Protein AF-A0A6A9SLU9-F1 (afdb_monomer_lite)

Secondary structure (DSSP, 8-state):
-----TT--B-HHHHHHHHHHHHHHHHHHHT--SPPPHHHHHHHHHHHHHHHHHTBHHHHTSTTHHHHHHHHHHHHHHHHHHHTTT-HHHHHHHHHHHHHHHHHHHHHHHT--TT----

pLDDT: mean 90.9, std 12.12, range [38.44, 98.25]

Sequence (119 aa):
MSLSTPFGRVSVYRVAVLVAFLAAVAVAVFFSDEPLAPTFIAMSVLVAVYLFASALDRVREHPLFNVANAAWLTVVFALWYLSTDESVFVLAFVVLAAVGTLVEAYNYRNDTSYLRINF

Foldseek 3Di:
DDPPDPQAAFAPVLVVVLVVLVVVVVVVVVPDPDDDDPLNVVLSVLVSVLSVQVRGVNLVPDLCNQLVVLVSQLVNLVSVCVVPVNDPVSVVSNVVSVVSNVVSVVCSVPVHDPPDDDD

Structure (mmCIF, N/CA/C/O backbone):
data_AF-A0A6A9SLU9-F1
#
_entry.id   AF-A0A6A9SLU9-F1
#
loop_
_atom_site.group_PDB
_atom_site.id
_atom_site.type_symbol
_atom_site.label_atom_id
_atom_site.label_alt_id
_atom_site.label_comp_id
_atom_site.label_asym_id
_atom_site.label_entity_id
_atom_site.label_seq_id
_atom_site.pdbx_PDB_ins_code
_atom_site.Cartn_x
_atom_site.Cartn_y
_atom_site.Cartn_z
_atom_site.occupancy
_atom_site.B_iso_or_equiv
_atom_site.auth_seq_id
_atom_site.auth_comp_id
_atom_site.auth_asym_id
_atom_site.auth_atom_id
_atom_site.pdbx_PDB_model_num
ATOM 1 N N . MET A 1 1 ? -21.461 -26.467 3.847 1.00 38.44 1 MET A N 1
ATOM 2 C CA . MET A 1 1 ? -20.571 -26.685 5.008 1.00 38.44 1 MET A CA 1
ATOM 3 C C . MET A 1 1 ? -19.489 -25.619 4.979 1.00 38.44 1 MET A C 1
ATOM 5 O O . MET A 1 1 ? -18.711 -25.585 4.039 1.00 38.44 1 MET A O 1
ATOM 9 N N . SER A 1 2 ? -19.514 -24.689 5.933 1.00 40.28 2 SER A N 1
ATOM 10 C CA . SER A 1 2 ? -18.517 -23.621 6.065 1.00 40.28 2 SER A CA 1
ATOM 11 C C . SER A 1 2 ? -17.291 -24.197 6.768 1.00 40.28 2 SER A C 1
ATOM 13 O O . SER A 1 2 ? -17.362 -24.458 7.965 1.00 40.28 2 SER A O 1
ATOM 15 N N . LEU A 1 3 ? -16.193 -24.419 6.045 1.00 41.38 3 LEU A N 1
ATOM 16 C CA . LEU A 1 3 ? -14.905 -24.754 6.653 1.00 41.38 3 LEU A CA 1
ATOM 17 C C . LEU A 1 3 ? -14.468 -23.575 7.531 1.00 41.38 3 LEU A C 1
ATOM 19 O O . LEU A 1 3 ? -14.098 -22.519 7.027 1.00 41.38 3 LEU A O 1
ATOM 23 N N . SER A 1 4 ? -14.552 -23.737 8.850 1.00 45.94 4 SER A N 1
ATOM 24 C CA . SER A 1 4 ? -13.977 -22.809 9.820 1.00 45.94 4 SER A CA 1
ATOM 25 C C . SER A 1 4 ? -12.459 -22.970 9.800 1.00 45.94 4 SER A C 1
ATOM 27 O O . SER A 1 4 ? -11.885 -23.718 10.588 1.00 45.94 4 SER A O 1
ATOM 29 N N . THR A 1 5 ? -11.802 -22.321 8.844 1.00 57.47 5 THR A N 1
ATOM 30 C CA . THR A 1 5 ? -10.345 -22.208 8.828 1.00 57.47 5 THR A CA 1
ATOM 31 C C . THR A 1 5 ? -9.884 -21.200 9.886 1.00 57.47 5 THR A C 1
ATOM 33 O O . THR A 1 5 ? -10.587 -20.217 10.131 1.00 57.47 5 THR A O 1
ATOM 36 N N . PRO A 1 6 ? -8.684 -21.359 10.476 1.00 64.06 6 PRO A N 1
ATOM 37 C CA . PRO A 1 6 ? -8.130 -20.433 11.479 1.00 64.06 6 PRO A CA 1
ATOM 38 C C . PRO A 1 6 ? -7.958 -18.977 10.989 1.00 64.06 6 PRO A C 1
ATOM 40 O O . PRO A 1 6 ? -7.639 -18.088 11.781 1.00 64.06 6 PRO A O 1
ATOM 43 N N . PHE A 1 7 ? -8.184 -18.720 9.699 1.00 59.03 7 PHE A N 1
ATOM 44 C CA . PHE A 1 7 ? -8.070 -17.419 9.037 1.00 59.03 7 PHE A CA 1
ATOM 45 C C . PHE A 1 7 ? -9.411 -16.696 8.797 1.00 59.03 7 PHE A C 1
ATOM 47 O O . PHE A 1 7 ? -9.411 -15.601 8.240 1.00 59.03 7 PHE A O 1
ATOM 54 N N . GLY A 1 8 ? -10.541 -17.262 9.238 1.00 70.31 8 GLY A N 1
ATOM 55 C CA . GLY A 1 8 ? -11.870 -16.704 8.956 1.00 70.31 8 GLY A CA 1
ATOM 56 C C . GLY A 1 8 ? -12.344 -17.000 7.528 1.00 70.31 8 GLY A C 1
ATOM 57 O O . GLY A 1 8 ? -11.818 -17.901 6.871 1.00 70.31 8 GLY A O 1
ATOM 58 N N . ARG A 1 9 ? -13.371 -16.275 7.061 1.00 83.56 9 ARG A N 1
ATOM 59 C CA . ARG A 1 9 ? -13.831 -16.341 5.664 1.00 83.56 9 ARG A CA 1
ATOM 60 C C . ARG A 1 9 ? -12.847 -15.592 4.756 1.00 83.56 9 ARG A C 1
ATOM 62 O O . ARG A 1 9 ? -12.118 -14.707 5.197 1.00 83.56 9 ARG A O 1
ATOM 69 N N . VAL A 1 10 ? -12.814 -15.990 3.486 1.00 88.31 10 VAL A N 1
ATOM 70 C CA . VAL A 1 10 ? -11.962 -15.383 2.456 1.00 88.31 10 VAL A CA 1
ATOM 71 C C . VAL A 1 10 ? -12.835 -14.598 1.485 1.00 88.31 10 VAL A C 1
ATOM 73 O O . VAL A 1 10 ? -13.821 -15.119 0.959 1.00 88.31 10 VAL A O 1
ATOM 76 N N . SER A 1 11 ? -12.467 -13.349 1.216 1.00 91.06 11 SER A N 1
ATOM 77 C CA . SER A 1 11 ? -13.165 -12.508 0.246 1.00 91.06 11 SER A CA 1
ATOM 78 C C . SER A 1 11 ? -12.798 -12.906 -1.186 1.00 91.06 11 SER A C 1
ATOM 80 O O . SER A 1 11 ? -11.720 -12.570 -1.677 1.00 91.06 11 SER A O 1
ATOM 82 N N . VAL A 1 12 ? -13.723 -13.575 -1.883 1.00 92.12 12 VAL A N 1
ATOM 83 C CA . VAL A 1 12 ? -13.552 -13.999 -3.289 1.00 92.12 12 VAL A CA 1
ATOM 84 C C . VAL A 1 12 ? -13.197 -12.818 -4.198 1.00 92.12 12 VAL A C 1
ATOM 86 O O . VAL A 1 12 ? -12.314 -12.936 -5.041 1.00 92.12 12 VAL A O 1
ATOM 89 N N . TYR A 1 13 ? -13.824 -11.658 -3.983 1.00 93.31 13 TYR A N 1
ATOM 90 C CA . TYR A 1 13 ? -13.526 -10.437 -4.734 1.00 93.31 13 TYR A CA 1
ATOM 91 C C . TYR A 1 13 ? -12.057 -10.009 -4.589 1.00 93.31 13 TYR A C 1
ATOM 93 O O . TYR A 1 13 ? -11.389 -9.746 -5.584 1.00 93.31 13 TYR A O 1
ATOM 101 N N . ARG A 1 14 ? -11.516 -9.991 -3.364 1.00 92.56 14 ARG A N 1
ATOM 102 C CA . ARG A 1 14 ? -10.116 -9.596 -3.126 1.00 92.56 14 ARG A CA 1
ATOM 103 C C . ARG A 1 14 ? -9.126 -10.614 -3.678 1.00 92.56 14 ARG A C 1
ATOM 105 O O . ARG A 1 14 ? -8.090 -10.218 -4.200 1.00 92.56 14 ARG A O 1
ATOM 112 N N . VAL A 1 15 ? -9.465 -11.903 -3.624 1.00 95.00 15 VAL A N 1
ATOM 113 C CA . VAL A 1 15 ? -8.678 -12.951 -4.289 1.00 95.00 15 VAL A CA 1
ATOM 114 C C . VAL A 1 15 ? -8.671 -12.740 -5.803 1.00 95.00 15 VAL A C 1
ATOM 116 O O . VAL A 1 15 ? -7.610 -12.820 -6.412 1.00 95.00 15 VAL A O 1
ATOM 119 N N . ALA A 1 16 ? -9.811 -12.409 -6.413 1.00 96.62 16 ALA A N 1
ATOM 120 C CA . ALA A 1 16 ? -9.871 -12.108 -7.841 1.00 96.62 16 ALA A CA 1
ATOM 121 C C . ALA A 1 16 ? -9.001 -10.891 -8.208 1.00 96.62 16 ALA A C 1
ATOM 123 O O . ALA A 1 16 ? -8.258 -10.952 -9.185 1.00 96.62 16 ALA A O 1
ATOM 124 N N . VAL A 1 17 ? -9.021 -9.826 -7.395 1.00 97.38 17 VAL A N 1
ATOM 125 C CA . VAL A 1 17 ? -8.145 -8.652 -7.576 1.00 97.38 17 VAL A CA 1
ATOM 126 C C . VAL A 1 17 ? -6.667 -9.029 -7.443 1.00 97.38 17 VAL A C 1
ATOM 128 O O . VAL A 1 17 ? -5.863 -8.602 -8.266 1.00 97.38 17 VAL A O 1
ATOM 131 N N . LEU A 1 18 ? -6.300 -9.859 -6.460 1.00 97.25 18 LEU A N 1
ATOM 132 C CA . LEU A 1 18 ? -4.936 -10.377 -6.319 1.00 97.25 18 LEU A CA 1
ATOM 133 C C . LEU A 1 18 ? -4.500 -11.155 -7.565 1.00 97.25 18 LEU A C 1
ATOM 135 O O . LEU A 1 18 ? -3.422 -10.903 -8.091 1.00 97.25 18 LEU A O 1
ATOM 139 N N . VAL A 1 19 ? -5.326 -12.084 -8.046 1.00 98.06 19 VAL A N 1
ATOM 140 C CA . VAL A 1 19 ? -5.009 -12.894 -9.231 1.00 98.06 19 VAL A CA 1
ATOM 141 C C . VAL A 1 19 ? -4.861 -12.010 -10.469 1.00 98.06 19 VAL A C 1
ATOM 143 O O . VAL A 1 19 ? -3.900 -12.175 -11.216 1.00 98.06 19 VAL A O 1
ATOM 146 N N . ALA A 1 20 ? -5.758 -11.041 -10.664 1.00 98.25 20 ALA A N 1
ATOM 147 C CA . ALA A 1 20 ? -5.671 -10.086 -11.765 1.00 98.25 20 ALA A CA 1
ATOM 148 C C . ALA A 1 20 ? -4.394 -9.234 -11.685 1.00 98.25 20 ALA A C 1
ATOM 150 O O . ALA A 1 20 ? -3.709 -9.055 -12.689 1.00 98.25 20 ALA A O 1
ATOM 151 N N . PHE A 1 21 ? -4.040 -8.760 -10.488 1.00 97.81 21 PHE A N 1
ATOM 152 C CA . PHE A 1 21 ? -2.801 -8.026 -10.253 1.00 97.81 21 PHE A CA 1
ATOM 153 C C . PHE A 1 21 ? -1.563 -8.874 -10.581 1.00 97.81 21 PHE A C 1
ATOM 155 O O . PHE A 1 21 ? -0.698 -8.431 -11.333 1.00 97.81 21 PHE A O 1
ATOM 162 N N . LEU A 1 22 ? -1.492 -10.112 -10.080 1.00 98.25 22 LEU A N 1
ATOM 163 C CA . LEU A 1 22 ? -0.382 -11.027 -10.363 1.00 98.25 22 LEU A CA 1
ATOM 164 C C . LEU A 1 22 ? -0.275 -11.357 -11.855 1.00 98.25 22 LEU A C 1
ATOM 166 O O . LEU A 1 22 ? 0.832 -11.422 -12.382 1.00 98.25 22 LEU A O 1
ATOM 170 N N . ALA A 1 23 ? -1.406 -11.521 -12.546 1.00 98.19 23 ALA A N 1
ATOM 171 C CA . ALA A 1 23 ? -1.424 -11.727 -13.989 1.00 98.19 23 ALA A CA 1
ATOM 172 C C . ALA A 1 23 ? -0.878 -10.501 -14.737 1.00 98.19 23 ALA A C 1
ATOM 174 O O . ALA A 1 23 ? -0.063 -10.659 -15.639 1.00 98.19 23 ALA A O 1
ATOM 175 N N . ALA A 1 24 ? -1.260 -9.286 -14.333 1.00 97.69 24 ALA A N 1
ATOM 176 C CA . ALA A 1 24 ? -0.742 -8.055 -14.925 1.00 97.69 24 ALA A CA 1
ATOM 177 C C . ALA A 1 24 ? 0.773 -7.903 -14.714 1.00 97.69 24 ALA A C 1
ATOM 179 O O . ALA A 1 24 ? 1.486 -7.569 -15.658 1.00 97.69 24 ALA A O 1
ATOM 180 N N . VAL A 1 25 ? 1.280 -8.208 -13.513 1.00 96.69 25 VAL A N 1
ATOM 181 C CA . VAL A 1 25 ? 2.727 -8.223 -13.238 1.00 96.69 25 VAL A CA 1
ATOM 182 C C . VAL A 1 25 ? 3.427 -9.278 -14.096 1.00 96.69 25 VAL A C 1
ATOM 184 O O . VAL A 1 25 ? 4.438 -8.973 -14.716 1.00 96.69 25 VAL A O 1
ATOM 187 N N . ALA A 1 26 ? 2.885 -10.495 -14.189 1.00 96.56 26 ALA A N 1
ATOM 188 C CA . ALA A 1 26 ? 3.464 -11.556 -15.013 1.00 96.56 26 ALA A CA 1
ATOM 189 C C . ALA A 1 26 ? 3.520 -11.171 -16.499 1.00 96.56 26 ALA A C 1
ATOM 191 O O . ALA A 1 26 ? 4.537 -11.402 -17.145 1.00 96.56 26 ALA A O 1
ATOM 192 N N . VAL A 1 27 ? 2.465 -10.541 -17.023 1.00 96.94 27 VAL A N 1
ATOM 193 C CA . VAL A 1 27 ? 2.429 -9.994 -18.387 1.00 96.94 27 VAL A CA 1
ATOM 194 C C . VAL A 1 27 ? 3.494 -8.910 -18.556 1.00 96.94 27 VAL A C 1
ATOM 196 O O . VAL A 1 27 ? 4.284 -8.991 -19.490 1.00 96.94 27 VAL A O 1
ATOM 199 N N . ALA A 1 28 ? 3.570 -7.938 -17.644 1.00 93.19 28 ALA A N 1
ATOM 200 C CA . ALA A 1 28 ? 4.568 -6.871 -17.712 1.00 93.19 28 ALA A CA 1
ATOM 201 C C . ALA A 1 28 ? 6.003 -7.421 -17.712 1.00 93.19 28 ALA A C 1
ATOM 203 O O . ALA A 1 28 ? 6.826 -6.973 -18.498 1.00 93.19 28 ALA A O 1
ATOM 204 N N . VAL A 1 29 ? 6.287 -8.429 -16.880 1.00 94.38 29 VAL A N 1
ATOM 205 C CA . VAL A 1 29 ? 7.595 -9.099 -16.832 1.00 94.38 29 VAL A CA 1
ATOM 206 C C . VAL A 1 29 ? 7.866 -9.901 -18.105 1.00 94.38 29 VAL A C 1
ATOM 208 O O . VAL A 1 29 ? 8.972 -9.844 -18.628 1.00 94.38 29 VAL A O 1
ATOM 211 N N . PHE A 1 30 ? 6.878 -10.639 -18.618 1.00 96.12 30 PHE A N 1
ATOM 212 C CA . PHE A 1 30 ? 7.038 -11.483 -19.805 1.00 96.12 30 PHE A CA 1
ATOM 213 C C . PHE A 1 30 ? 7.338 -10.678 -21.075 1.00 96.12 30 PHE A C 1
ATOM 215 O O . PHE A 1 30 ? 8.080 -11.148 -21.931 1.00 96.12 30 PHE A O 1
ATOM 222 N N . PHE A 1 31 ? 6.766 -9.478 -21.193 1.00 95.06 31 PHE A N 1
ATOM 223 C CA . PHE A 1 31 ? 6.978 -8.579 -22.331 1.00 95.06 31 PHE A CA 1
ATOM 224 C C . PHE A 1 31 ? 8.077 -7.528 -22.095 1.00 95.06 31 PHE A C 1
ATOM 226 O O . PHE A 1 31 ? 8.249 -6.647 -22.934 1.00 95.06 31 PHE A O 1
ATOM 233 N N . SER A 1 32 ? 8.798 -7.583 -20.971 1.00 91.94 32 SER A N 1
ATOM 234 C CA . SER A 1 32 ? 9.902 -6.661 -20.690 1.00 91.94 32 SER A CA 1
ATOM 235 C C . SER A 1 32 ? 11.217 -7.226 -21.212 1.00 91.94 32 SER A C 1
ATOM 237 O O . SER A 1 32 ? 11.694 -8.246 -20.717 1.00 91.94 32 SER A O 1
ATOM 239 N N . ASP A 1 33 ? 11.837 -6.517 -22.153 1.00 91.12 33 ASP A N 1
ATOM 240 C CA . ASP A 1 33 ? 13.195 -6.823 -22.621 1.00 91.12 33 ASP A CA 1
ATOM 241 C C . ASP A 1 33 ? 14.276 -6.225 -21.698 1.00 91.12 33 ASP A C 1
ATOM 243 O O . ASP A 1 33 ? 15.441 -6.625 -21.740 1.00 91.12 33 ASP A O 1
ATOM 247 N N . GLU A 1 34 ? 13.897 -5.275 -20.837 1.00 90.00 34 GLU A N 1
ATOM 248 C CA . GLU A 1 34 ? 14.802 -4.608 -19.901 1.00 90.00 34 GLU A CA 1
ATOM 249 C C . GLU A 1 34 ? 14.823 -5.284 -18.518 1.00 90.00 34 GLU A C 1
ATOM 251 O O . GLU A 1 34 ? 13.813 -5.852 -18.077 1.00 90.00 34 GLU A O 1
ATOM 256 N N . PRO A 1 35 ? 15.954 -5.195 -17.785 1.00 90.00 35 PRO A N 1
ATOM 257 C CA . PRO A 1 35 ? 16.018 -5.612 -16.391 1.00 90.00 35 PRO A CA 1
ATOM 258 C C . PRO A 1 35 ? 14.996 -4.862 -15.532 1.00 90.00 35 PRO A C 1
ATOM 260 O O . PRO A 1 35 ? 14.896 -3.637 -15.573 1.00 90.00 35 PRO A O 1
ATOM 263 N N . LEU A 1 36 ? 14.276 -5.600 -14.688 1.00 91.69 36 LEU A N 1
ATOM 264 C CA . LEU A 1 36 ? 13.285 -5.016 -13.790 1.00 91.69 36 LEU A CA 1
ATOM 265 C C . LEU A 1 36 ? 13.950 -4.112 -12.746 1.00 91.69 36 LEU A C 1
ATOM 267 O O . LEU A 1 36 ? 14.836 -4.542 -12.002 1.00 91.69 36 LEU A O 1
ATOM 271 N N . ALA A 1 37 ? 13.457 -2.878 -12.632 1.00 92.12 37 ALA A N 1
ATOM 272 C CA . ALA A 1 37 ? 13.892 -1.957 -11.592 1.00 92.12 37 ALA A CA 1
ATOM 273 C C . ALA A 1 37 ? 13.609 -2.539 -10.187 1.00 92.12 37 ALA A C 1
ATOM 275 O O . ALA A 1 37 ? 12.507 -3.046 -9.939 1.00 92.12 37 ALA A O 1
ATOM 276 N N . PRO A 1 38 ? 14.539 -2.422 -9.218 1.00 93.88 38 PRO A N 1
ATOM 277 C CA . PRO A 1 38 ? 14.317 -2.911 -7.855 1.00 93.88 38 PRO A CA 1
ATOM 278 C C . PRO A 1 38 ? 13.070 -2.315 -7.185 1.00 93.88 38 PRO A C 1
ATOM 280 O O . PRO A 1 38 ? 12.368 -3.005 -6.445 1.00 93.88 38 PRO A O 1
ATOM 283 N N . THR A 1 39 ? 12.761 -1.049 -7.478 1.00 93.25 39 THR A N 1
ATOM 284 C CA . THR A 1 39 ? 11.560 -0.347 -6.997 1.00 93.25 39 THR A CA 1
ATOM 285 C C . THR A 1 39 ? 10.275 -0.992 -7.512 1.00 93.25 39 THR A C 1
ATOM 287 O O . THR A 1 39 ? 9.353 -1.212 -6.728 1.00 93.25 39 THR A O 1
ATOM 290 N N . PHE A 1 40 ? 10.233 -1.382 -8.789 1.00 93.00 40 PHE A N 1
ATOM 291 C CA . PHE A 1 40 ? 9.099 -2.095 -9.381 1.00 93.00 40 PHE A CA 1
ATOM 292 C C . PHE A 1 40 ? 8.854 -3.444 -8.693 1.00 93.00 40 PHE A C 1
ATOM 294 O O . PHE A 1 40 ? 7.714 -3.769 -8.351 1.00 93.00 40 PHE A O 1
ATOM 301 N N . ILE A 1 41 ? 9.919 -4.211 -8.434 1.00 95.00 41 ILE A N 1
ATOM 302 C CA . ILE A 1 41 ? 9.825 -5.497 -7.727 1.00 95.00 41 ILE A CA 1
ATOM 303 C C . ILE A 1 41 ? 9.301 -5.277 -6.304 1.00 95.00 41 ILE A C 1
ATOM 305 O O . ILE A 1 41 ? 8.352 -5.942 -5.887 1.00 95.00 41 ILE A O 1
ATOM 309 N N . ALA A 1 42 ? 9.879 -4.320 -5.572 1.00 96.50 42 ALA A N 1
ATOM 310 C CA . ALA A 1 42 ? 9.487 -4.014 -4.199 1.00 96.50 42 ALA A CA 1
ATOM 311 C C . ALA A 1 42 ? 8.012 -3.600 -4.102 1.00 96.50 42 ALA A C 1
ATOM 313 O O . ALA A 1 42 ? 7.276 -4.147 -3.280 1.00 96.50 42 ALA A O 1
ATOM 314 N N . MET A 1 43 ? 7.558 -2.692 -4.971 1.00 95.94 43 MET A N 1
ATOM 315 C CA . MET A 1 43 ? 6.152 -2.292 -5.039 1.00 95.94 43 MET A CA 1
ATOM 316 C C . MET A 1 43 ? 5.255 -3.480 -5.386 1.00 95.94 43 MET A C 1
ATOM 318 O O . MET A 1 43 ? 4.248 -3.693 -4.715 1.00 95.94 43 MET A O 1
ATOM 322 N N . SER A 1 44 ? 5.636 -4.298 -6.371 1.00 96.50 44 SER A N 1
ATOM 323 C CA . SER A 1 44 ? 4.838 -5.454 -6.793 1.00 96.50 44 SER A CA 1
ATOM 324 C C . SER A 1 44 ? 4.638 -6.464 -5.665 1.00 96.50 44 SER A C 1
ATOM 326 O O . SER A 1 44 ? 3.516 -6.906 -5.411 1.00 96.50 44 SER A O 1
ATOM 328 N N . VAL A 1 45 ? 5.709 -6.781 -4.934 1.00 97.44 45 VAL A N 1
ATOM 329 C CA . VAL A 1 45 ? 5.652 -7.657 -3.758 1.00 97.44 45 VAL A CA 1
ATOM 330 C C . VAL A 1 45 ? 4.788 -7.033 -2.664 1.00 97.44 45 VAL A C 1
ATOM 332 O O . VAL A 1 45 ? 3.918 -7.704 -2.113 1.00 97.44 45 VAL A O 1
ATOM 335 N N . LEU A 1 46 ? 4.981 -5.746 -2.369 1.00 97.50 46 LEU A N 1
ATOM 336 C CA . LEU A 1 46 ? 4.248 -5.044 -1.319 1.00 97.50 46 LEU A CA 1
ATOM 337 C C . LEU A 1 46 ? 2.735 -5.000 -1.601 1.00 97.50 46 LEU A C 1
ATOM 339 O O . LEU A 1 46 ? 1.930 -5.214 -0.692 1.00 97.50 46 LEU A O 1
ATOM 343 N N . VAL A 1 47 ? 2.335 -4.762 -2.854 1.00 97.12 47 VAL A N 1
ATOM 344 C CA . VAL A 1 47 ? 0.925 -4.803 -3.270 1.00 97.12 47 VAL A CA 1
ATOM 345 C C . VAL A 1 47 ? 0.377 -6.229 -3.214 1.00 97.12 47 VAL A C 1
ATOM 347 O O . VAL A 1 47 ? -0.707 -6.433 -2.667 1.00 97.12 47 VAL A O 1
ATOM 350 N N . ALA A 1 48 ? 1.117 -7.230 -3.701 1.00 97.62 48 ALA A N 1
ATOM 351 C CA . ALA A 1 48 ? 0.682 -8.627 -3.654 1.00 97.62 48 ALA A CA 1
ATOM 352 C C . ALA A 1 48 ? 0.454 -9.114 -2.213 1.00 97.62 48 ALA A C 1
ATOM 354 O O . ALA A 1 48 ? -0.584 -9.709 -1.917 1.00 97.62 48 ALA A O 1
ATOM 355 N N . VAL A 1 49 ? 1.384 -8.811 -1.300 1.00 97.31 49 VAL A N 1
ATOM 356 C CA . VAL A 1 49 ? 1.274 -9.155 0.126 1.00 97.31 49 VAL A CA 1
ATOM 357 C C . VAL A 1 49 ? 0.061 -8.478 0.757 1.00 97.31 49 VAL A C 1
ATOM 359 O O . VAL A 1 49 ? -0.701 -9.137 1.463 1.00 97.31 49 VAL A O 1
ATOM 362 N N . TYR A 1 50 ? -0.163 -7.191 0.481 1.00 96.44 50 TYR A N 1
ATOM 363 C CA . TYR A 1 50 ? -1.330 -6.474 0.992 1.00 96.44 50 TYR A CA 1
ATOM 364 C C . TYR A 1 50 ? -2.649 -7.055 0.469 1.00 96.44 50 TYR A C 1
ATOM 366 O O . TYR A 1 50 ? -3.570 -7.307 1.249 1.00 96.44 50 TYR A O 1
ATOM 374 N N . LEU A 1 51 ? -2.751 -7.314 -0.838 1.00 96.31 51 LEU A N 1
ATOM 375 C CA . LEU A 1 51 ? -3.953 -7.893 -1.438 1.00 96.31 51 LEU A CA 1
ATOM 376 C C . LEU A 1 51 ? -4.239 -9.284 -0.864 1.00 96.31 51 LEU A C 1
ATOM 378 O O . LEU A 1 51 ? -5.377 -9.557 -0.481 1.00 96.31 51 LEU A O 1
ATOM 382 N N . PHE A 1 52 ? -3.207 -10.118 -0.716 1.00 95.12 52 PHE A N 1
ATOM 383 C CA . PHE A 1 52 ? -3.313 -11.430 -0.085 1.00 95.12 52 PHE A CA 1
ATOM 384 C C . PHE A 1 52 ? -3.767 -11.337 1.375 1.00 95.12 52 PHE A C 1
ATOM 386 O O . PHE A 1 52 ? -4.759 -11.958 1.752 1.00 95.12 52 PHE A O 1
ATOM 393 N N . ALA A 1 53 ? -3.095 -10.522 2.190 1.00 95.19 53 ALA A N 1
ATOM 394 C CA . ALA A 1 53 ? -3.434 -10.357 3.599 1.00 95.19 53 ALA A CA 1
ATOM 395 C C . ALA A 1 53 ? -4.859 -9.806 3.771 1.00 95.19 53 ALA A C 1
ATOM 397 O O . ALA A 1 53 ? -5.636 -10.329 4.566 1.00 95.19 53 ALA A O 1
ATOM 398 N N . SER A 1 54 ? -5.241 -8.803 2.975 1.00 93.69 54 SER A N 1
ATOM 399 C CA . SER A 1 54 ? -6.576 -8.201 3.024 1.00 93.69 54 SER A CA 1
ATOM 400 C C . SER A 1 54 ? -7.690 -9.136 2.538 1.00 93.69 54 SER A C 1
ATOM 402 O O . SER A 1 54 ? -8.859 -8.879 2.819 1.00 93.69 54 SER A O 1
ATOM 404 N N . ALA A 1 55 ? -7.374 -10.222 1.826 1.00 93.62 55 ALA A N 1
ATOM 405 C CA . ALA A 1 55 ? -8.371 -11.218 1.439 1.00 93.62 55 ALA A CA 1
ATOM 406 C C . ALA A 1 55 ? -8.906 -12.017 2.640 1.00 93.62 55 ALA A C 1
ATOM 408 O O . ALA A 1 55 ? -9.999 -12.577 2.544 1.00 93.62 55 ALA A O 1
ATOM 409 N N . LEU A 1 56 ? -8.170 -12.047 3.755 1.00 93.25 56 LEU A N 1
ATOM 410 C CA . LEU A 1 56 ? -8.541 -12.748 4.981 1.00 93.25 56 LEU A CA 1
ATOM 411 C C . LEU A 1 56 ? -9.351 -11.829 5.902 1.00 93.25 56 LEU A C 1
ATOM 413 O O . LEU A 1 56 ? -8.868 -10.774 6.320 1.00 93.25 56 LEU A O 1
ATOM 417 N N . ASP A 1 57 ? -10.561 -12.244 6.277 1.00 91.00 57 ASP A N 1
ATOM 418 C CA . ASP A 1 57 ? -11.443 -11.448 7.145 1.00 91.00 57 ASP A CA 1
ATOM 419 C C . ASP A 1 57 ? -10.784 -11.147 8.495 1.00 91.00 57 ASP A C 1
ATOM 421 O O . ASP A 1 57 ? -10.792 -10.003 8.940 1.00 91.00 57 ASP A O 1
ATOM 425 N N . ARG A 1 58 ? -10.075 -12.127 9.071 1.00 90.19 58 ARG A N 1
ATOM 426 C CA . ARG A 1 58 ? -9.344 -11.970 10.337 1.00 90.19 58 ARG A CA 1
ATOM 427 C C . ARG A 1 58 ? -8.324 -10.828 10.315 1.00 90.19 58 ARG A C 1
ATOM 429 O O . ARG A 1 58 ? -8.106 -10.189 11.339 1.00 90.19 58 ARG A O 1
ATOM 436 N N . VAL A 1 59 ? -7.673 -10.593 9.175 1.00 92.19 59 VAL A N 1
ATOM 437 C CA . VAL A 1 59 ? -6.709 -9.492 9.030 1.00 92.19 59 VAL A CA 1
ATOM 438 C C . VAL A 1 59 ? -7.447 -8.161 8.972 1.00 92.19 59 VAL A C 1
ATOM 440 O O . VAL A 1 59 ? -7.022 -7.211 9.618 1.00 92.19 59 VAL A O 1
ATOM 443 N N . ARG A 1 60 ? -8.561 -8.097 8.238 1.00 91.75 60 ARG A N 1
ATOM 444 C CA . ARG A 1 60 ? -9.362 -6.876 8.071 1.00 91.75 60 ARG A CA 1
ATOM 445 C C . ARG A 1 60 ? -10.091 -6.450 9.340 1.00 91.75 60 ARG A C 1
ATOM 447 O O . ARG A 1 60 ? -10.253 -5.261 9.579 1.00 91.75 60 ARG A O 1
ATOM 454 N N . GLU A 1 61 ? -10.527 -7.417 10.133 1.00 92.19 61 GLU A N 1
ATOM 455 C CA . GLU A 1 61 ? -11.205 -7.192 11.412 1.00 92.19 61 GLU A CA 1
ATOM 456 C C . GLU A 1 61 ? -10.221 -6.850 12.539 1.00 92.19 61 GLU A C 1
ATOM 458 O O . GLU A 1 61 ? -10.634 -6.442 13.624 1.00 92.19 61 GLU A O 1
ATOM 463 N N . HIS A 1 62 ? -8.913 -6.998 12.306 1.00 92.44 62 HIS A N 1
ATOM 464 C CA . HIS A 1 62 ? -7.913 -6.710 13.320 1.00 92.44 62 HIS A CA 1
ATOM 465 C C . HIS A 1 62 ? -7.860 -5.197 13.628 1.00 92.44 62 HIS A C 1
ATOM 467 O O . HIS A 1 62 ? -7.763 -4.397 12.698 1.00 92.44 62 HIS A O 1
ATOM 473 N N . PRO A 1 63 ? -7.813 -4.768 14.906 1.00 90.12 63 PRO A N 1
ATOM 474 C CA . PRO A 1 63 ? -7.786 -3.345 15.275 1.00 90.12 63 PRO A CA 1
ATOM 475 C C . PRO A 1 63 ? -6.645 -2.536 14.632 1.00 90.12 63 PRO A C 1
ATOM 477 O O . PRO A 1 63 ? -6.814 -1.371 14.279 1.00 90.12 63 PRO A O 1
ATOM 480 N N . LEU A 1 64 ? -5.484 -3.170 14.431 1.00 93.94 64 LEU A N 1
ATOM 481 C CA . LEU A 1 64 ? -4.328 -2.565 13.747 1.00 93.94 64 LEU A CA 1
ATOM 482 C C . LEU A 1 64 ? -4.475 -2.447 12.223 1.00 93.94 64 LEU A C 1
ATOM 484 O O . LEU A 1 64 ? -3.611 -1.841 11.591 1.00 93.94 64 LEU A O 1
ATOM 488 N N . PHE A 1 65 ? -5.515 -3.020 11.613 1.00 93.25 65 PHE A N 1
ATOM 489 C CA . PHE A 1 65 ? -5.640 -3.073 10.157 1.00 93.25 65 PHE A CA 1
ATOM 490 C C . PHE A 1 65 ? -5.612 -1.682 9.523 1.00 93.25 65 PHE A C 1
ATOM 492 O O . PHE A 1 65 ? -4.898 -1.478 8.546 1.00 93.25 65 PHE A O 1
ATOM 499 N N . ASN A 1 66 ? -6.312 -0.706 10.106 1.00 93.31 66 ASN A N 1
ATOM 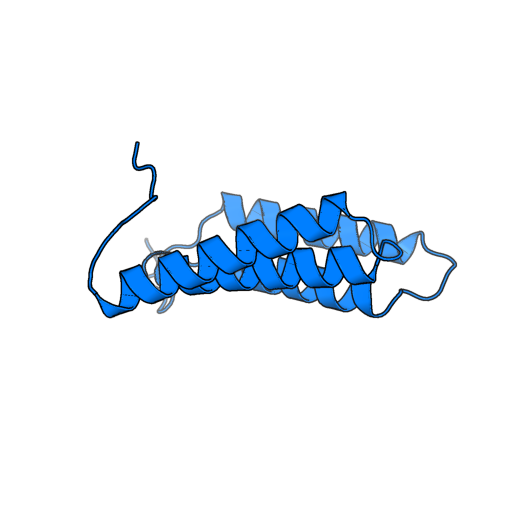500 C CA . ASN A 1 66 ? -6.354 0.657 9.572 1.00 93.31 66 ASN A CA 1
ATOM 501 C C . ASN A 1 66 ? -4.985 1.349 9.635 1.00 93.31 66 ASN A C 1
ATOM 503 O O . ASN A 1 66 ? -4.574 1.981 8.663 1.00 93.31 66 ASN A O 1
ATOM 507 N N . VAL A 1 67 ? -4.245 1.156 10.733 1.00 95.75 67 VAL A N 1
ATOM 508 C CA . VAL A 1 67 ? -2.876 1.675 10.886 1.00 95.75 67 VAL A CA 1
ATOM 509 C C . VAL A 1 67 ? -1.949 1.039 9.856 1.00 95.75 67 VAL A C 1
ATOM 511 O O . VAL A 1 67 ? -1.230 1.741 9.151 1.00 95.75 67 VAL A O 1
ATOM 514 N N . ALA A 1 68 ? -1.995 -0.290 9.735 1.00 95.88 68 ALA A N 1
ATOM 515 C CA . ALA A 1 68 ? -1.179 -1.032 8.782 1.00 95.88 68 ALA A CA 1
ATOM 516 C C . ALA A 1 68 ? -1.508 -0.651 7.332 1.00 95.88 68 ALA A C 1
ATOM 518 O O . ALA A 1 68 ? -0.602 -0.508 6.519 1.00 95.88 68 ALA A O 1
ATOM 519 N N . ASN A 1 69 ? -2.786 -0.441 7.016 1.00 95.44 69 ASN A N 1
ATOM 520 C CA . ASN A 1 69 ? -3.250 -0.005 5.704 1.00 95.44 69 ASN A CA 1
ATOM 521 C C . ASN A 1 69 ? -2.735 1.400 5.349 1.00 95.44 69 ASN A C 1
ATOM 523 O O . ASN A 1 69 ? -2.213 1.602 4.254 1.00 95.44 69 ASN A O 1
ATOM 527 N N . ALA A 1 70 ? -2.829 2.359 6.275 1.00 95.94 70 ALA A N 1
ATOM 528 C CA . ALA A 1 70 ? -2.309 3.710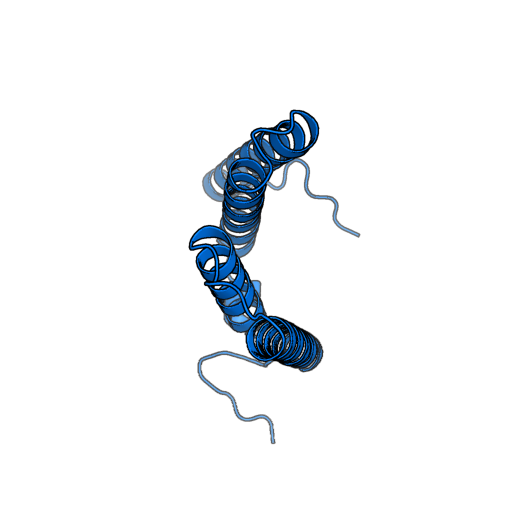 6.068 1.00 95.94 70 ALA A CA 1
ATOM 529 C C . ALA A 1 70 ? -0.774 3.715 5.922 1.00 95.94 70 ALA A C 1
ATOM 531 O O . ALA A 1 70 ? -0.233 4.330 4.998 1.00 95.94 70 ALA A O 1
ATOM 532 N N . ALA A 1 71 ? -0.074 2.959 6.775 1.00 97.25 71 ALA A N 1
ATOM 533 C CA . ALA A 1 71 ? 1.378 2.816 6.709 1.00 97.25 71 ALA A CA 1
ATOM 534 C C . ALA A 1 71 ? 1.822 2.174 5.388 1.00 97.25 71 ALA A C 1
ATOM 536 O O . ALA A 1 71 ? 2.738 2.670 4.735 1.00 97.25 71 ALA A O 1
ATOM 537 N N . TRP A 1 72 ? 1.141 1.109 4.958 1.00 97.44 72 TRP A N 1
ATOM 538 C CA . TRP A 1 72 ? 1.372 0.467 3.666 1.00 97.44 72 TRP A CA 1
ATOM 539 C C . TRP A 1 72 ? 1.228 1.462 2.511 1.00 97.44 72 TRP A C 1
ATOM 541 O O . TRP A 1 72 ? 2.130 1.555 1.680 1.00 97.44 72 TRP A O 1
ATOM 551 N N . LEU A 1 73 ? 0.152 2.256 2.491 1.00 96.62 73 LEU A N 1
ATOM 552 C CA . LEU A 1 73 ? -0.075 3.253 1.443 1.00 96.62 73 LEU A CA 1
ATOM 553 C C . LEU A 1 73 ? 1.034 4.316 1.416 1.00 96.62 73 LEU A C 1
ATOM 555 O O . LEU A 1 73 ? 1.507 4.692 0.345 1.00 96.62 73 LEU A O 1
ATOM 559 N N . THR A 1 74 ? 1.499 4.747 2.592 1.00 98.00 74 THR A N 1
ATOM 560 C CA . THR A 1 74 ? 2.635 5.673 2.720 1.00 98.00 74 THR A CA 1
ATOM 561 C C . THR A 1 74 ? 3.898 5.099 2.089 1.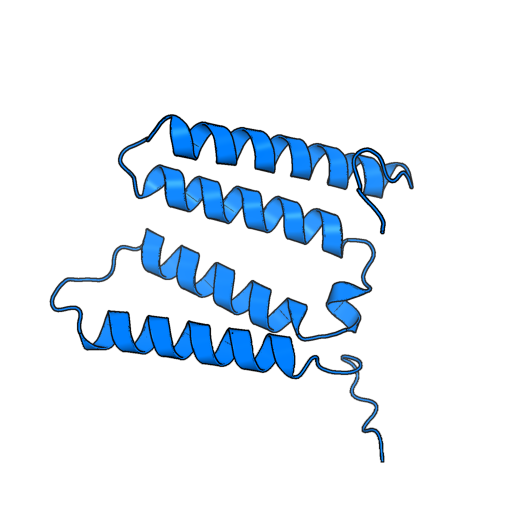00 98.00 74 THR A C 1
ATOM 563 O O . THR A 1 74 ? 4.571 5.790 1.328 1.00 98.00 74 THR A O 1
ATOM 566 N N . VAL A 1 75 ? 4.205 3.825 2.354 1.00 97.88 75 VAL A N 1
ATOM 567 C CA . VAL A 1 75 ? 5.373 3.150 1.770 1.00 97.88 75 VAL A CA 1
ATOM 568 C C . VAL A 1 75 ? 5.227 3.012 0.254 1.00 97.88 75 VAL A C 1
ATOM 570 O O . VAL A 1 75 ? 6.184 3.283 -0.467 1.00 97.88 75 VAL A O 1
ATOM 573 N N . VAL A 1 76 ? 4.043 2.646 -0.249 1.00 96.38 76 VAL A N 1
ATOM 574 C CA . VAL A 1 76 ? 3.781 2.555 -1.697 1.00 96.38 76 VAL A CA 1
ATOM 575 C C . VAL A 1 76 ? 4.025 3.900 -2.380 1.00 96.38 76 VAL A C 1
ATOM 577 O O . VAL A 1 76 ? 4.720 3.946 -3.392 1.00 96.38 76 VAL A O 1
ATOM 580 N N . PHE A 1 77 ? 3.509 5.000 -1.826 1.00 96.44 77 PHE A N 1
ATOM 581 C CA . PHE A 1 77 ? 3.741 6.328 -2.393 1.00 96.44 77 PHE A CA 1
ATOM 582 C C . PHE A 1 77 ? 5.192 6.781 -2.267 1.00 96.44 77 PHE A C 1
ATOM 584 O O . PHE A 1 77 ? 5.693 7.428 -3.181 1.00 96.44 77 PHE A O 1
ATOM 591 N N . ALA A 1 78 ? 5.890 6.424 -1.188 1.00 96.19 78 ALA A N 1
ATOM 592 C CA . ALA A 1 78 ? 7.309 6.738 -1.048 1.00 96.19 78 ALA A CA 1
ATOM 593 C C . ALA A 1 78 ? 8.143 6.013 -2.116 1.00 96.19 78 ALA A C 1
ATOM 595 O O . ALA A 1 78 ? 8.978 6.631 -2.769 1.00 96.19 78 ALA A O 1
ATOM 596 N N . LEU A 1 79 ? 7.873 4.726 -2.355 1.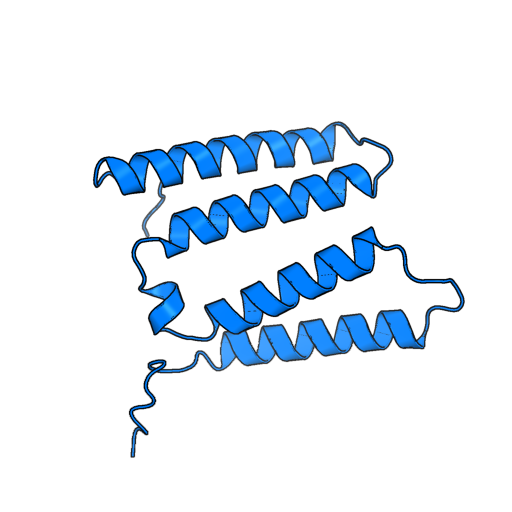00 95.50 79 LEU A N 1
ATOM 597 C CA . LEU A 1 79 ? 8.512 3.971 -3.435 1.00 95.50 79 LEU A CA 1
ATOM 598 C C . LEU A 1 79 ? 8.164 4.545 -4.812 1.00 95.50 79 LEU A C 1
ATOM 600 O O . LEU A 1 79 ? 9.037 4.633 -5.673 1.00 95.50 79 LEU A O 1
ATOM 604 N N . TRP A 1 80 ? 6.917 4.982 -5.002 1.00 94.38 80 TRP A N 1
ATOM 605 C CA . TRP A 1 80 ? 6.502 5.636 -6.237 1.00 94.38 80 TRP A CA 1
ATOM 606 C C . TRP A 1 80 ? 7.259 6.951 -6.458 1.00 94.38 80 TRP A C 1
ATOM 608 O O . TRP A 1 80 ? 7.804 7.156 -7.539 1.00 94.38 80 TRP A O 1
ATOM 618 N N . TYR A 1 81 ? 7.397 7.789 -5.428 1.00 94.81 81 TYR A N 1
ATOM 619 C CA . TYR A 1 81 ? 8.169 9.033 -5.492 1.00 94.81 81 TYR A CA 1
ATOM 620 C C . TYR A 1 81 ? 9.612 8.774 -5.941 1.00 94.81 81 TYR A C 1
ATOM 622 O O . TYR A 1 81 ? 10.070 9.384 -6.909 1.00 94.81 81 TYR A O 1
ATOM 630 N N . LEU A 1 82 ? 10.277 7.792 -5.318 1.00 93.62 82 LEU A N 1
ATOM 631 C CA . LEU A 1 82 ? 11.643 7.380 -5.663 1.00 93.62 82 LEU A CA 1
ATOM 632 C C . LEU A 1 82 ? 11.770 6.822 -7.089 1.00 93.62 82 LEU A C 1
ATOM 634 O O . LEU A 1 82 ? 12.860 6.831 -7.649 1.00 93.62 82 LEU A O 1
ATOM 638 N N . SER A 1 83 ? 10.679 6.332 -7.681 1.00 91.75 83 SER A N 1
ATOM 639 C CA . SER A 1 83 ? 10.659 5.844 -9.066 1.00 91.75 83 SER A CA 1
ATOM 640 C C . SER A 1 83 ? 10.364 6.922 -10.117 1.00 91.75 83 SER A C 1
ATOM 642 O O . SER A 1 83 ? 10.428 6.625 -11.303 1.00 91.75 83 SER A O 1
ATOM 644 N N . THR A 1 84 ? 10.011 8.147 -9.706 1.00 86.56 84 THR A N 1
ATOM 645 C CA . THR A 1 84 ? 9.496 9.209 -10.601 1.00 86.56 84 THR A CA 1
ATOM 646 C C . THR A 1 84 ? 10.367 10.465 -10.640 1.00 86.56 84 THR A C 1
ATOM 648 O O . THR A 1 84 ? 9.835 11.562 -10.804 1.00 86.56 84 THR A O 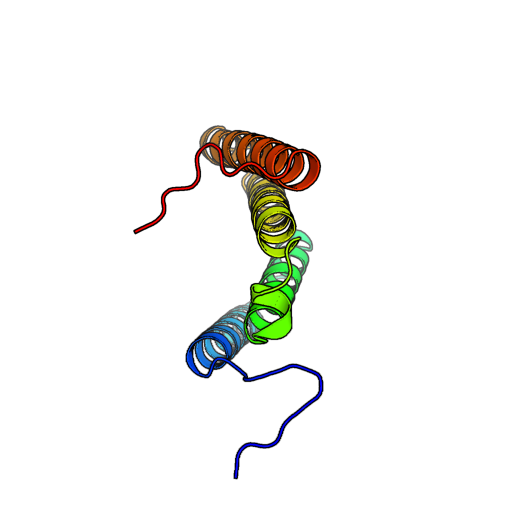1
ATOM 651 N N . ASP A 1 85 ? 11.681 10.322 -10.446 1.00 84.81 85 ASP A N 1
ATOM 652 C CA . ASP A 1 85 ? 12.633 11.445 -10.421 1.00 84.81 85 ASP A CA 1
ATOM 653 C C . ASP A 1 85 ? 12.172 12.601 -9.511 1.00 84.81 85 ASP A C 1
ATOM 655 O O . ASP A 1 85 ? 12.261 13.775 -9.862 1.00 84.81 85 ASP A O 1
ATOM 659 N N . GLU A 1 86 ? 11.639 12.264 -8.332 1.00 83.69 86 GLU A N 1
ATOM 660 C CA . GLU A 1 86 ? 11.297 13.233 -7.284 1.00 83.69 86 GLU A CA 1
ATOM 661 C C . GLU A 1 86 ? 10.155 14.218 -7.626 1.00 83.69 86 GLU A C 1
ATOM 663 O O . GLU A 1 86 ? 10.129 15.373 -7.196 1.00 83.69 86 GLU A O 1
ATOM 668 N N . SER A 1 87 ? 9.136 13.750 -8.351 1.00 92.31 87 SER A N 1
ATOM 669 C CA . SER A 1 87 ? 7.930 14.537 -8.642 1.00 92.31 87 SER A CA 1
ATOM 670 C C . SER A 1 87 ? 7.256 15.124 -7.387 1.00 92.31 87 SER A C 1
ATOM 672 O O . SER A 1 87 ? 6.765 14.399 -6.515 1.00 92.31 87 SER A O 1
ATOM 674 N N . VAL A 1 88 ? 7.124 16.458 -7.344 1.00 93.25 88 VAL A N 1
ATOM 675 C CA . VAL A 1 88 ? 6.448 17.209 -6.262 1.00 93.25 88 VAL A CA 1
ATOM 676 C C . VAL A 1 88 ? 5.002 16.746 -6.056 1.00 93.25 88 VAL A C 1
ATOM 678 O O . VAL A 1 88 ? 4.500 16.726 -4.932 1.00 93.25 88 VAL A O 1
ATOM 681 N N . PHE A 1 89 ? 4.325 16.338 -7.129 1.00 93.25 89 PHE A N 1
ATOM 682 C CA . PHE A 1 89 ? 2.961 15.825 -7.043 1.00 93.25 89 PHE A CA 1
ATOM 683 C C . PHE A 1 89 ? 2.899 14.501 -6.269 1.00 93.25 89 PHE A C 1
ATOM 685 O O . PHE A 1 89 ? 2.038 14.325 -5.409 1.00 93.25 89 PHE A O 1
ATOM 692 N N . VAL A 1 90 ? 3.846 13.592 -6.515 1.00 94.00 90 VAL A N 1
ATOM 693 C CA . VAL A 1 90 ? 3.914 12.316 -5.790 1.00 94.00 90 VAL A CA 1
ATOM 694 C C . VAL A 1 90 ? 4.356 12.546 -4.344 1.00 94.00 90 VAL A C 1
ATOM 696 O O . VAL A 1 90 ? 3.811 11.921 -3.435 1.00 94.00 90 VAL A O 1
ATOM 699 N N . LEU A 1 91 ? 5.249 13.512 -4.098 1.00 96.00 91 LEU A N 1
ATOM 700 C CA . LEU A 1 91 ? 5.626 13.919 -2.742 1.00 96.00 91 LEU A CA 1
ATOM 701 C C . LEU A 1 91 ? 4.412 14.367 -1.917 1.00 96.00 91 LEU A C 1
ATOM 703 O O . LEU A 1 91 ? 4.295 13.994 -0.750 1.00 96.00 91 LEU A O 1
ATOM 707 N N . ALA A 1 92 ? 3.481 15.117 -2.515 1.00 97.12 92 ALA A N 1
ATOM 708 C CA . ALA A 1 92 ? 2.253 15.518 -1.833 1.00 97.12 92 ALA A CA 1
ATOM 709 C C . ALA A 1 92 ? 1.444 14.298 -1.356 1.00 97.12 92 ALA A C 1
ATOM 711 O O . ALA A 1 92 ? 0.947 14.295 -0.229 1.00 97.12 92 ALA A O 1
ATOM 712 N N . PHE A 1 93 ? 1.368 13.229 -2.156 1.00 96.81 93 PHE A N 1
ATOM 713 C CA . PHE A 1 93 ? 0.726 11.984 -1.733 1.00 96.81 93 PHE A CA 1
ATOM 714 C C . PHE A 1 93 ? 1.474 11.277 -0.606 1.00 96.81 93 PHE A C 1
ATOM 716 O O . PHE A 1 93 ? 0.826 10.792 0.321 1.00 96.81 93 PHE A O 1
ATOM 723 N N . VAL A 1 94 ? 2.810 11.259 -0.635 1.00 97.31 94 VAL A N 1
ATOM 724 C CA . VAL A 1 94 ? 3.619 10.720 0.471 1.00 97.31 94 VAL A CA 1
ATOM 725 C C . VAL A 1 94 ? 3.302 11.457 1.768 1.00 97.31 94 VAL A C 1
ATOM 727 O O . VAL A 1 94 ? 3.024 10.820 2.780 1.00 97.31 94 VAL A O 1
ATOM 730 N N . VAL A 1 95 ? 3.292 12.792 1.735 1.00 98.00 95 VAL A N 1
ATOM 731 C CA . VAL A 1 95 ? 3.007 13.625 2.911 1.00 98.00 95 VAL A CA 1
ATOM 732 C C . VAL A 1 95 ? 1.590 13.377 3.425 1.00 98.00 95 VAL A C 1
ATOM 734 O O . VAL A 1 95 ? 1.407 13.142 4.619 1.00 98.00 95 VAL A O 1
ATOM 737 N N . LEU A 1 96 ? 0.589 13.373 2.543 1.00 97.12 96 LEU A N 1
ATOM 738 C CA . LEU A 1 96 ? -0.800 13.116 2.927 1.00 97.12 96 LEU A CA 1
ATOM 739 C C . LEU A 1 96 ? -0.980 11.716 3.531 1.00 97.12 96 LEU A C 1
ATOM 741 O O . LEU A 1 96 ? -1.634 11.576 4.565 1.00 97.12 96 LEU A O 1
ATOM 745 N N . ALA A 1 97 ? -0.372 10.688 2.936 1.00 96.69 97 ALA A N 1
ATOM 746 C CA . ALA A 1 97 ? -0.431 9.328 3.462 1.00 96.69 97 ALA A CA 1
ATOM 747 C C . ALA A 1 97 ? 0.315 9.192 4.799 1.00 96.69 97 ALA A C 1
ATOM 749 O O . ALA A 1 97 ? -0.191 8.544 5.718 1.00 96.69 97 ALA A O 1
ATOM 750 N N . ALA A 1 98 ? 1.462 9.859 4.955 1.00 97.88 98 ALA A N 1
ATOM 751 C CA . ALA A 1 98 ? 2.210 9.880 6.208 1.00 97.88 98 ALA A CA 1
ATOM 752 C C . ALA A 1 98 ? 1.393 10.529 7.335 1.00 97.88 98 ALA A C 1
ATOM 754 O O . ALA A 1 98 ? 1.293 9.966 8.425 1.00 97.88 98 ALA A O 1
ATOM 755 N N . VAL A 1 99 ? 0.738 11.663 7.063 1.00 97.69 99 VAL A N 1
ATOM 756 C CA . VAL A 1 99 ? -0.191 12.298 8.012 1.00 97.69 99 VAL A CA 1
ATOM 757 C C . VAL A 1 99 ? -1.348 11.355 8.343 1.00 97.69 99 VAL A C 1
ATOM 759 O O . VAL A 1 99 ? -1.640 11.151 9.519 1.00 97.69 99 VAL A O 1
ATOM 762 N N . GLY A 1 100 ? -1.959 10.716 7.341 1.00 96.25 100 GLY A N 1
ATOM 763 C CA . GLY A 1 100 ? -3.006 9.712 7.556 1.00 96.25 100 GLY A CA 1
ATOM 764 C C . GLY A 1 100 ? -2.547 8.550 8.444 1.00 96.25 100 GLY A C 1
ATOM 765 O O . GLY A 1 100 ? -3.272 8.131 9.343 1.00 96.25 100 GLY A O 1
ATOM 766 N N . THR A 1 101 ? -1.310 8.083 8.269 1.00 97.31 101 THR A N 1
ATOM 767 C CA . THR A 1 101 ? -0.706 7.030 9.101 1.00 97.31 101 THR A CA 1
ATOM 768 C C . THR A 1 101 ? -0.535 7.472 10.546 1.00 97.31 101 THR A C 1
ATOM 770 O O . THR A 1 101 ? -0.859 6.716 11.459 1.00 97.31 101 THR A O 1
ATOM 773 N N . LEU A 1 102 ? -0.058 8.700 10.771 1.00 97.38 102 LEU A N 1
ATOM 774 C CA . LEU A 1 102 ? 0.079 9.262 12.115 1.00 97.38 102 LEU A CA 1
ATOM 775 C C . LEU A 1 102 ? -1.281 9.416 12.801 1.00 97.38 102 LEU A C 1
ATOM 777 O O . LEU A 1 102 ? -1.408 9.081 13.978 1.00 97.38 102 LEU A O 1
ATOM 781 N N . VAL A 1 103 ? -2.299 9.873 12.068 1.00 96.81 103 VAL A N 1
ATOM 782 C CA . VAL A 1 103 ? -3.674 9.981 12.572 1.00 96.81 103 VAL A CA 1
ATOM 783 C C . VAL A 1 103 ? -4.223 8.606 12.948 1.00 96.81 103 VAL A C 1
ATOM 785 O O . VAL A 1 103 ? -4.774 8.451 14.034 1.00 96.81 103 VAL A O 1
ATOM 788 N N . GLU A 1 104 ? -4.037 7.588 12.108 1.00 96.25 104 GLU A N 1
ATOM 789 C CA . GLU A 1 104 ? -4.492 6.229 12.412 1.00 96.25 104 GLU A CA 1
ATOM 790 C C . GLU A 1 104 ? -3.735 5.609 13.593 1.00 96.25 104 GLU A C 1
ATOM 792 O O . GLU A 1 104 ? -4.348 4.985 14.459 1.00 96.25 104 GLU A O 1
ATOM 797 N N . ALA A 1 105 ? -2.423 5.831 13.699 1.00 96.25 105 ALA A N 1
ATOM 798 C CA . ALA A 1 105 ? -1.638 5.398 14.854 1.00 96.25 105 ALA A CA 1
ATOM 799 C C . ALA A 1 105 ? -2.094 6.090 16.151 1.00 96.25 105 ALA A C 1
ATOM 801 O O . ALA A 1 105 ? -2.194 5.448 17.199 1.00 96.25 105 ALA A O 1
ATOM 802 N N . TYR A 1 106 ? -2.413 7.387 16.083 1.00 96.00 106 TYR A N 1
ATOM 803 C CA . TYR A 1 106 ? -2.991 8.125 17.202 1.00 96.00 106 TYR A CA 1
ATOM 804 C C . TYR A 1 106 ? -4.369 7.570 17.580 1.00 96.00 106 TYR A C 1
ATOM 806 O O . TYR A 1 106 ? -4.618 7.321 18.759 1.00 96.00 106 TYR A O 1
ATOM 814 N N . ASN A 1 107 ? -5.234 7.330 16.594 1.00 95.38 107 ASN A N 1
ATOM 815 C CA . ASN A 1 107 ? -6.555 6.740 16.790 1.00 95.38 107 ASN A CA 1
ATOM 816 C C . ASN A 1 107 ? -6.468 5.373 17.472 1.00 95.38 107 ASN A C 1
ATOM 818 O O . ASN A 1 107 ? -7.183 5.131 18.437 1.00 95.38 107 ASN A O 1
ATOM 822 N N . TYR A 1 108 ? -5.546 4.516 17.028 1.00 93.94 108 TYR A N 1
ATOM 823 C CA . TYR A 1 108 ? -5.308 3.211 17.639 1.00 93.94 108 TYR A CA 1
ATOM 824 C C . TYR A 1 108 ? -4.830 3.314 19.092 1.00 93.94 108 TYR A C 1
ATOM 826 O O . TYR A 1 108 ? -5.225 2.514 19.930 1.00 93.94 108 TYR A O 1
ATOM 834 N N . ARG A 1 109 ? -3.982 4.299 19.409 1.00 96.00 109 ARG A N 1
ATOM 835 C CA . ARG A 1 109 ? -3.454 4.474 20.768 1.00 96.00 109 ARG A CA 1
ATOM 836 C C . ARG A 1 109 ? -4.476 5.058 21.750 1.00 96.00 109 ARG A C 1
ATOM 838 O O . ARG A 1 109 ? -4.347 4.813 22.944 1.00 96.00 109 ARG A O 1
ATOM 845 N N . ASN A 1 110 ? -5.421 5.863 21.267 1.00 95.62 110 ASN A N 1
ATOM 846 C CA . ASN A 1 110 ? -6.364 6.615 22.103 1.00 95.62 110 ASN A CA 1
ATOM 847 C C . ASN A 1 110 ? -7.821 6.139 21.959 1.00 95.62 110 ASN A C 1
ATOM 849 O O . ASN A 1 110 ? -8.719 6.819 22.446 1.00 95.62 110 ASN A O 1
ATOM 853 N N . ASP A 1 111 ? -8.060 5.020 21.268 1.00 91.75 111 ASP A N 1
ATOM 854 C CA . ASP A 1 111 ? -9.394 4.480 20.971 1.00 91.75 111 ASP A CA 1
ATOM 855 C C . ASP A 1 111 ? -10.346 5.507 20.318 1.00 91.75 111 ASP A C 1
ATOM 857 O O . ASP A 1 111 ? -11.552 5.541 20.571 1.00 91.75 111 ASP A O 1
ATOM 861 N N . THR A 1 112 ? -9.802 6.363 19.443 1.00 92.69 112 THR A N 1
ATOM 862 C CA . THR A 1 112 ? -10.556 7.386 18.697 1.00 92.69 112 THR A CA 1
ATOM 863 C C . THR A 1 112 ? -10.745 7.010 17.222 1.00 92.69 112 THR A C 1
ATOM 865 O O . THR A 1 112 ? -10.217 6.017 16.726 1.00 92.69 112 THR A O 1
ATOM 868 N N . SER A 1 113 ? -11.532 7.802 16.486 1.00 90.38 113 SER A N 1
ATOM 869 C CA . SER A 1 113 ? -11.811 7.590 15.053 1.00 90.38 113 SER A CA 1
ATOM 870 C C . SER A 1 113 ? -11.762 8.887 14.236 1.00 90.38 113 SER A C 1
ATOM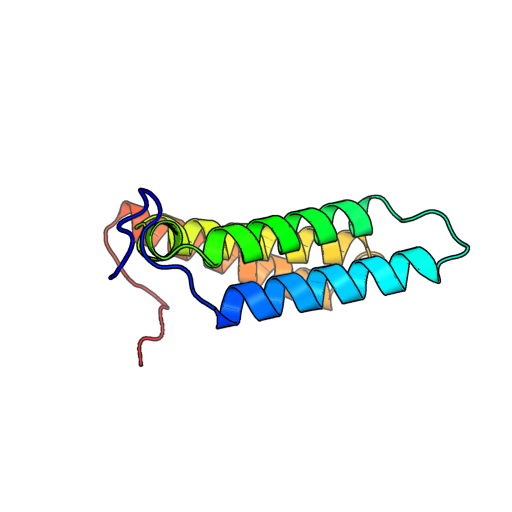 872 O O . SER A 1 113 ? -12.503 9.061 13.270 1.00 90.38 113 SER A O 1
ATOM 874 N N . TYR A 1 114 ? -10.884 9.819 14.616 1.00 89.06 114 TYR A N 1
ATOM 875 C CA . TYR A 1 114 ? -10.753 11.106 13.935 1.00 89.06 114 TYR A CA 1
ATOM 876 C C . TYR A 1 114 ? -10.455 10.939 12.445 1.00 89.06 114 TYR A C 1
ATOM 878 O O . TYR A 1 114 ? -9.662 10.077 12.067 1.00 89.06 114 TYR A O 1
ATOM 886 N N . LEU A 1 115 ? -11.076 11.797 11.626 1.00 86.38 115 LEU A N 1
ATOM 887 C CA . LEU A 1 115 ? -10.921 11.862 10.166 1.00 86.38 115 LEU A CA 1
ATOM 888 C C . LEU A 1 115 ? -11.309 10.580 9.406 1.00 86.38 115 LEU A C 1
ATOM 890 O O . LEU A 1 115 ? -11.127 10.519 8.190 1.00 86.38 115 LEU A O 1
ATOM 894 N N . ARG A 1 116 ? -11.900 9.582 10.078 1.00 86.38 116 ARG A N 1
ATOM 895 C CA . ARG A 1 116 ? -12.559 8.464 9.400 1.00 86.38 116 ARG A CA 1
ATOM 896 C C . ARG A 1 116 ? -13.913 8.919 8.870 1.00 86.38 116 ARG A C 1
ATOM 898 O O . ARG A 1 116 ? -14.694 9.538 9.591 1.00 86.38 116 ARG A O 1
ATOM 905 N N . ILE A 1 117 ? -14.197 8.582 7.617 1.00 80.94 117 ILE A N 1
ATOM 906 C CA . ILE A 1 117 ? -15.508 8.797 7.006 1.00 80.94 117 ILE A CA 1
ATOM 907 C C . ILE A 1 117 ? -16.229 7.450 7.020 1.00 80.94 117 ILE A C 1
ATOM 909 O O . ILE A 1 117 ? -15.853 6.538 6.286 1.00 80.94 117 ILE A O 1
ATOM 913 N N . ASN A 1 118 ? -17.229 7.322 7.889 1.00 77.50 118 ASN A N 1
ATOM 914 C CA . ASN A 1 118 ? -18.058 6.125 7.995 1.00 77.50 118 ASN A CA 1
ATOM 915 C C . ASN A 1 118 ? -19.377 6.397 7.258 1.00 77.50 118 ASN A C 1
ATOM 917 O O . ASN A 1 118 ? -20.017 7.415 7.529 1.00 77.50 118 ASN A O 1
ATOM 921 N N . PHE A 1 119 ? -19.757 5.510 6.339 1.00 50.06 119 PHE A N 1
ATOM 922 C CA . PHE A 1 119 ? -21.031 5.539 5.615 1.00 50.06 119 PHE A CA 1
ATOM 923 C C . PHE A 1 119 ? -21.875 4.328 6.000 1.00 50.06 119 PHE A C 1
ATOM 925 O O . PHE A 1 119 ? -21.266 3.253 6.220 1.00 50.06 119 PHE A O 1
#

Radius of gyration: 16.86 Å; chains: 1; bounding box: 37×44×45 Å